Protein AF-A0A2E7YY83-F1 (afdb_monomer)

pLDDT: mean 86.6, std 9.54, range [56.62, 96.31]

Sequence (43 aa):
MSAGIHKLDFASSEDVRTPDKTRVETITVGNAKVARLTAQPGW

Mean predicted aligned error: 5.3 Å

Secondary structure (DSSP, 8-state):
----------TT-SEEE--TTEEEEEEEETTEEEEEEEE-S--

Foldseek 3Di:
DDPDDDDDDQVPFPDWDDDPFKIWTWDDDPPDIDIDIDGDDDD

Nearest PDB structures (foldseek):
  1wvl-assembly1_A  TM=5.917E-01  e=4.896E-01  Sulfolobus acidocaldarius
  8qpc-assembly1_AA  TM=6.475E-01  e=1.169E+00  Sulfolobus acidocaldarius
  5ejs-assembly1_A  TM=5.797E-01  e=6.400E-01  Dictyostelium discoideum
  8q2m-assembly1_AA  TM=6.427E-01  e=1.430E+00  Sulfolobus aci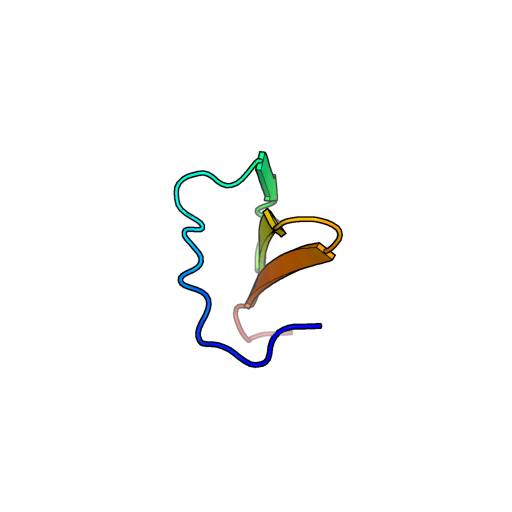docaldarius
  4cj2-assembly2_D  TM=6.065E-01  e=1.169E+00  Sulfolobus acidocaldarius

Structure (mmCIF, N/CA/C/O backbone):
data_AF-A0A2E7YY83-F1
#
_entry.id   AF-A0A2E7YY83-F1
#
loop_
_atom_site.group_PDB
_atom_site.id
_atom_site.type_symbol
_atom_site.label_atom_id
_atom_site.label_alt_id
_atom_site.label_comp_id
_atom_site.label_asym_id
_atom_site.label_entity_id
_atom_site.label_seq_id
_atom_site.pdbx_PDB_ins_code
_atom_site.Cartn_x
_atom_site.Cartn_y
_atom_site.Cartn_z
_atom_site.occupancy
_atom_site.B_iso_or_equiv
_atom_site.auth_seq_id
_atom_site.auth_comp_id
_atom_site.auth_asym_id
_atom_site.auth_atom_id
_atom_site.pdbx_PDB_model_num
ATOM 1 N N . MET A 1 1 ? 9.051 -11.055 -18.790 1.00 56.62 1 MET A N 1
ATOM 2 C CA . MET A 1 1 ? 9.159 -10.444 -17.448 1.00 56.62 1 MET A CA 1
ATOM 3 C C . MET A 1 1 ? 10.263 -11.194 -16.725 1.00 56.62 1 MET A C 1
ATOM 5 O O . MET A 1 1 ? 10.126 -12.402 -16.581 1.00 56.62 1 MET A O 1
ATOM 9 N N . S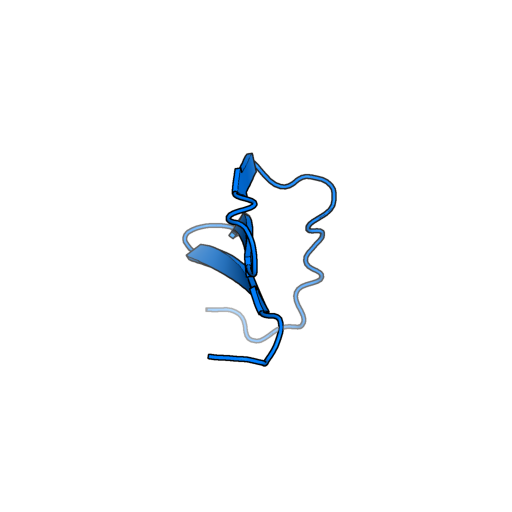ER A 1 2 ? 11.395 -10.565 -16.404 1.00 58.16 2 SER A N 1
ATOM 10 C CA . SER A 1 2 ? 12.470 -11.268 -15.694 1.00 58.16 2 SER A CA 1
ATOM 11 C C . SER A 1 2 ? 12.009 -11.558 -14.268 1.00 58.16 2 SER A C 1
ATOM 13 O O . SER A 1 2 ? 11.730 -10.626 -13.519 1.00 58.16 2 SER A O 1
ATOM 15 N N . ALA A 1 3 ? 11.908 -12.833 -13.902 1.00 65.38 3 ALA A N 1
ATOM 16 C CA . ALA A 1 3 ? 11.743 -13.219 -12.509 1.00 65.38 3 ALA A CA 1
ATOM 17 C C . ALA A 1 3 ? 13.028 -12.840 -11.752 1.00 65.38 3 ALA A C 1
ATOM 19 O O . ALA A 1 3 ? 14.114 -13.287 -12.116 1.00 65.38 3 ALA A O 1
ATOM 20 N N . GLY A 1 4 ? 12.916 -11.972 -10.747 1.00 75.38 4 GLY A N 1
ATOM 21 C CA . GLY A 1 4 ? 14.045 -11.458 -9.975 1.00 75.38 4 GLY A CA 1
ATOM 22 C C . GLY A 1 4 ? 13.584 -10.734 -8.712 1.00 75.38 4 GLY A C 1
ATOM 23 O O . GLY A 1 4 ? 12.403 -10.427 -8.554 1.00 75.38 4 GLY A O 1
ATOM 24 N N . ILE A 1 5 ? 14.515 -10.478 -7.792 1.00 80.00 5 ILE A N 1
ATOM 25 C CA . ILE A 1 5 ? 14.244 -9.701 -6.577 1.00 80.00 5 ILE A CA 1
ATOM 26 C C . ILE A 1 5 ? 14.382 -8.215 -6.915 1.00 80.00 5 ILE A C 1
ATOM 28 O O . ILE A 1 5 ? 15.443 -7.769 -7.349 1.00 80.00 5 ILE A O 1
ATOM 32 N N . HIS A 1 6 ? 13.322 -7.444 -6.679 1.00 78.31 6 HIS A N 1
ATOM 33 C CA . HIS A 1 6 ? 13.323 -5.992 -6.841 1.00 78.31 6 HIS A CA 1
ATOM 34 C C . HIS A 1 6 ? 13.388 -5.315 -5.471 1.00 78.31 6 HIS A C 1
ATOM 36 O O . HIS A 1 6 ? 12.512 -5.516 -4.630 1.00 78.31 6 HIS A O 1
ATOM 42 N N . LYS A 1 7 ? 14.419 -4.492 -5.246 1.00 85.50 7 LYS A N 1
ATOM 43 C CA . LYS A 1 7 ? 14.482 -3.611 -4.076 1.00 85.50 7 LYS A CA 1
ATOM 44 C C . LYS A 1 7 ? 13.676 -2.350 -4.377 1.00 85.50 7 LYS A C 1
ATOM 46 O O . LYS A 1 7 ? 14.015 -1.617 -5.301 1.00 85.50 7 LYS A O 1
ATOM 51 N N . LEU A 1 8 ? 12.623 -2.118 -3.600 1.00 89.19 8 LEU A N 1
ATOM 52 C CA . LEU A 1 8 ? 11.777 -0.933 -3.709 1.00 89.19 8 LEU A CA 1
ATOM 53 C C . LEU A 1 8 ? 12.118 0.041 -2.586 1.00 89.19 8 LEU A C 1
ATOM 55 O O . LEU A 1 8 ? 12.146 -0.355 -1.420 1.00 89.19 8 LEU A O 1
ATOM 59 N N . ASP A 1 9 ? 12.363 1.299 -2.939 1.00 87.56 9 ASP A N 1
ATOM 60 C CA . ASP A 1 9 ? 12.535 2.380 -1.976 1.00 87.56 9 ASP A CA 1
ATOM 61 C C . ASP A 1 9 ? 11.325 3.316 -2.035 1.00 87.56 9 ASP A C 1
ATOM 63 O O . ASP A 1 9 ? 11.046 3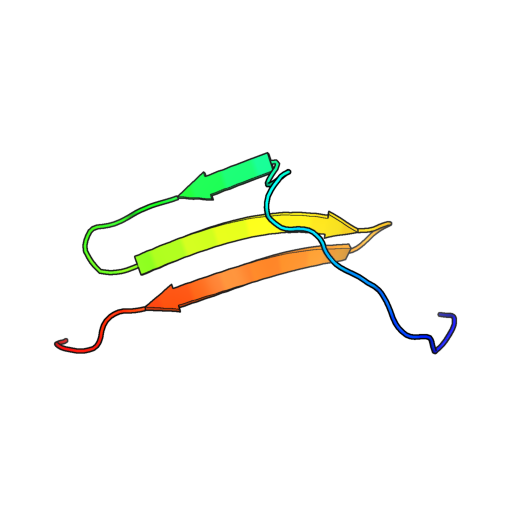.936 -3.057 1.00 87.56 9 ASP A O 1
ATOM 67 N N . PHE A 1 10 ? 10.585 3.385 -0.932 1.00 87.94 10 PHE A N 1
ATOM 68 C CA . PHE A 1 10 ? 9.422 4.261 -0.794 1.00 87.94 10 PHE A CA 1
ATOM 69 C C . PHE A 1 10 ? 9.784 5.613 -0.166 1.00 87.94 10 PHE A C 1
ATOM 71 O O . PHE A 1 10 ? 8.908 6.472 -0.065 1.00 87.94 10 PHE A O 1
ATOM 78 N N . ALA A 1 11 ? 11.038 5.831 0.252 1.00 83.94 11 ALA A N 1
ATOM 79 C CA . ALA A 1 11 ? 11.490 7.133 0.743 1.00 83.94 11 ALA A CA 1
ATOM 80 C C . ALA A 1 11 ? 11.458 8.201 -0.364 1.00 83.94 11 ALA A C 1
ATOM 82 O O . ALA A 1 11 ? 11.206 9.368 -0.083 1.00 83.94 11 ALA A O 1
ATOM 83 N N . SER A 1 12 ? 11.627 7.795 -1.625 1.00 79.19 12 SER A N 1
ATOM 84 C CA . SER A 1 12 ? 11.474 8.640 -2.813 1.00 79.19 12 SER A CA 1
ATOM 85 C C . SER A 1 12 ? 10.057 8.583 -3.405 1.00 79.19 12 SER A C 1
ATOM 87 O O . SER A 1 12 ? 9.905 8.621 -4.625 1.00 79.19 12 SER A O 1
ATOM 89 N N . SER A 1 13 ? 9.018 8.414 -2.575 1.00 82.81 13 SER A N 1
ATOM 90 C CA . SER A 1 13 ? 7.636 8.316 -3.069 1.00 82.81 13 SER A CA 1
ATOM 91 C C . SER A 1 13 ? 7.202 9.572 -3.814 1.00 82.81 13 SER A C 1
ATOM 93 O O . SER A 1 13 ? 7.345 10.687 -3.319 1.00 82.81 13 SER A O 1
ATOM 95 N N . GLU A 1 14 ? 6.615 9.356 -4.987 1.00 81.69 14 GLU A N 1
ATOM 96 C CA . GLU A 1 14 ? 6.129 10.413 -5.878 1.00 81.69 14 GLU A CA 1
ATOM 97 C C . GLU A 1 14 ? 4.784 10.975 -5.392 1.00 81.69 14 GLU A C 1
ATOM 99 O O . GLU A 1 14 ? 4.488 12.150 -5.589 1.00 81.69 14 GLU A O 1
ATOM 104 N N . ASP A 1 15 ? 3.975 10.133 -4.740 1.00 85.25 15 ASP A N 1
ATOM 105 C CA . ASP A 1 15 ? 2.675 10.495 -4.170 1.00 85.25 15 ASP A CA 1
ATOM 106 C C . ASP A 1 15 ? 2.535 9.893 -2.772 1.00 85.25 15 ASP A C 1
ATOM 108 O O . ASP A 1 15 ? 2.590 8.669 -2.598 1.00 85.25 15 ASP A O 1
ATOM 112 N N . VAL A 1 16 ? 2.341 10.768 -1.786 1.00 92.81 16 VAL A N 1
ATOM 113 C CA . VAL A 1 16 ? 2.112 10.413 -0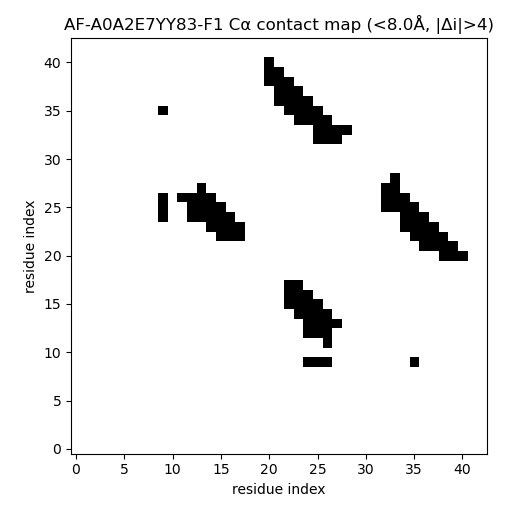.386 1.00 92.81 16 VAL A CA 1
ATOM 114 C C . VAL A 1 16 ? 0.794 11.032 0.053 1.00 92.81 16 VAL A C 1
ATOM 116 O O . VAL A 1 16 ? 0.659 12.250 0.136 1.00 92.81 16 VAL A O 1
ATOM 119 N N . ARG A 1 17 ? -0.176 10.180 0.381 1.00 91.81 17 ARG A N 1
ATOM 120 C CA . ARG A 1 17 ? -1.490 10.575 0.896 1.00 91.81 17 ARG A CA 1
ATOM 121 C C . ARG A 1 17 ? -1.647 10.070 2.323 1.00 91.81 17 ARG A C 1
ATOM 123 O O . ARG A 1 17 ? -1.448 8.887 2.590 1.00 91.81 17 ARG A O 1
ATOM 130 N N . THR A 1 18 ? -2.034 10.955 3.235 1.00 92.00 18 THR A N 1
ATOM 131 C CA . THR A 1 18 ? -2.182 10.647 4.668 1.00 92.00 18 THR A CA 1
ATOM 132 C C . THR A 1 18 ? -3.571 11.018 5.209 1.00 92.00 18 THR A C 1
ATOM 134 O O . THR A 1 18 ? -3.677 11.965 5.990 1.00 92.00 18 THR A O 1
ATOM 137 N N . PRO A 1 19 ? -4.657 10.336 4.790 1.00 87.69 19 PRO A N 1
ATOM 138 C CA . PRO A 1 19 ? -5.945 10.444 5.479 1.00 87.69 19 PRO A CA 1
ATOM 139 C C . PRO A 1 19 ? -5.851 9.969 6.939 1.00 87.69 19 PRO A C 1
ATOM 141 O O . PRO A 1 19 ? -4.971 9.188 7.274 1.00 87.69 19 PRO A O 1
ATOM 144 N N . ASP A 1 20 ? -6.793 10.377 7.790 1.00 91.81 20 ASP A N 1
ATOM 145 C CA . ASP A 1 20 ? -6.745 10.217 9.258 1.00 91.81 20 ASP A CA 1
ATOM 146 C C . ASP A 1 20 ? -6.192 8.865 9.768 1.00 91.81 20 ASP A C 1
ATOM 148 O O . ASP A 1 20 ? -5.239 8.820 10.541 1.00 91.81 20 ASP A O 1
ATOM 152 N N . LYS A 1 21 ? -6.722 7.744 9.264 1.00 92.69 21 LYS A N 1
ATOM 153 C CA . LYS A 1 21 ? -6.336 6.387 9.7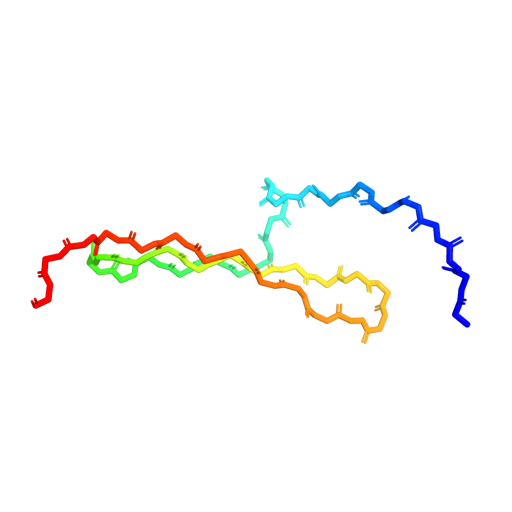00 1.00 92.69 21 LYS A CA 1
ATOM 154 C C . LYS A 1 2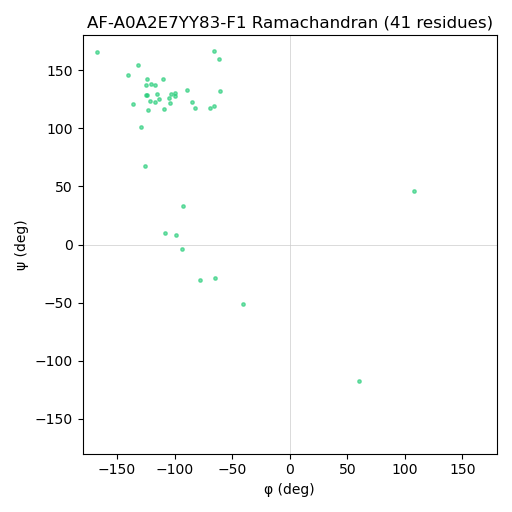1 ? -5.523 5.602 8.676 1.00 92.69 21 LYS A C 1
ATOM 156 O O . LYS A 1 21 ? -5.324 4.396 8.833 1.00 92.69 21 LYS A O 1
ATOM 161 N N . THR A 1 22 ? -5.072 6.242 7.603 1.00 93.31 22 THR A N 1
ATOM 162 C CA . THR A 1 22 ? -4.406 5.546 6.496 1.00 93.31 22 THR A CA 1
ATOM 163 C C . THR A 1 22 ? -3.231 6.336 5.954 1.00 93.31 22 THR A C 1
ATOM 165 O O . THR A 1 22 ? -3.272 7.554 5.843 1.00 93.31 22 THR A O 1
ATOM 168 N N . ARG A 1 23 ? -2.197 5.634 5.515 1.00 94.38 23 ARG A N 1
ATOM 169 C CA . ARG A 1 23 ? -1.114 6.203 4.723 1.00 94.38 23 ARG A CA 1
ATOM 170 C C . ARG A 1 23 ? -0.977 5.403 3.443 1.00 94.38 23 ARG A C 1
ATOM 172 O O . ARG A 1 23 ? -0.890 4.178 3.482 1.00 94.38 23 ARG A O 1
ATOM 179 N N . VAL A 1 24 ? -0.967 6.114 2.327 1.00 95.00 24 VAL A N 1
ATOM 180 C CA . VAL A 1 24 ? -0.795 5.552 0.993 1.00 95.00 24 VAL A CA 1
ATOM 181 C C . VAL A 1 24 ? 0.419 6.200 0.360 1.00 95.00 24 VAL A C 1
ATOM 183 O O . VAL A 1 24 ? 0.486 7.420 0.246 1.00 95.00 24 VAL A O 1
ATOM 186 N N . GLU A 1 25 ? 1.368 5.376 -0.054 1.00 96.31 25 GLU A N 1
ATOM 187 C CA . GLU A 1 25 ? 2.596 5.800 -0.721 1.00 96.31 25 GLU A CA 1
ATOM 188 C C . GLU A 1 25 ? 2.684 5.073 -2.054 1.00 96.31 25 GLU A C 1
ATOM 190 O O . GLU A 1 25 ? 2.528 3.849 -2.091 1.00 96.31 25 GLU A O 1
ATOM 195 N N . THR A 1 26 ? 2.900 5.800 -3.149 1.00 94.88 26 THR A N 1
ATOM 196 C CA . THR A 1 26 ? 3.040 5.179 -4.471 1.00 94.88 26 THR A CA 1
ATOM 197 C C . THR A 1 26 ? 4.344 5.558 -5.152 1.00 94.88 26 THR A C 1
ATOM 199 O O . THR A 1 26 ? 4.808 6.695 -5.054 1.00 94.88 26 THR A O 1
ATOM 202 N N . ILE A 1 27 ? 4.911 4.575 -5.847 1.00 93.94 27 ILE A N 1
ATOM 203 C CA . ILE A 1 27 ? 6.096 4.705 -6.693 1.00 93.94 27 ILE A CA 1
ATOM 204 C C . ILE A 1 27 ? 5.830 4.054 -8.047 1.00 93.94 27 ILE A C 1
ATOM 206 O O . ILE A 1 27 ? 5.029 3.116 -8.164 1.00 93.94 27 ILE A O 1
ATOM 210 N N . THR A 1 28 ? 6.547 4.520 -9.059 1.00 91.75 28 THR A N 1
ATOM 211 C CA . THR A 1 28 ? 6.577 3.899 -10.380 1.00 91.75 28 THR A CA 1
ATOM 212 C C . THR A 1 28 ? 7.839 3.047 -10.523 1.00 91.75 28 THR A C 1
ATOM 214 O O . THR A 1 28 ? 8.945 3.494 -10.233 1.00 91.75 28 THR A O 1
ATOM 217 N N . VAL A 1 29 ? 7.689 1.795 -10.960 1.00 88.31 29 VAL A N 1
ATOM 218 C CA . VAL A 1 29 ? 8.789 0.840 -11.155 1.00 88.31 29 VAL A CA 1
ATOM 219 C C . VAL A 1 29 ? 8.670 0.247 -12.554 1.00 88.31 29 VAL A C 1
ATOM 221 O O . VAL A 1 29 ? 7.846 -0.632 -12.809 1.00 88.31 29 VAL A O 1
ATOM 224 N N . GLY A 1 30 ? 9.486 0.743 -13.487 1.00 86.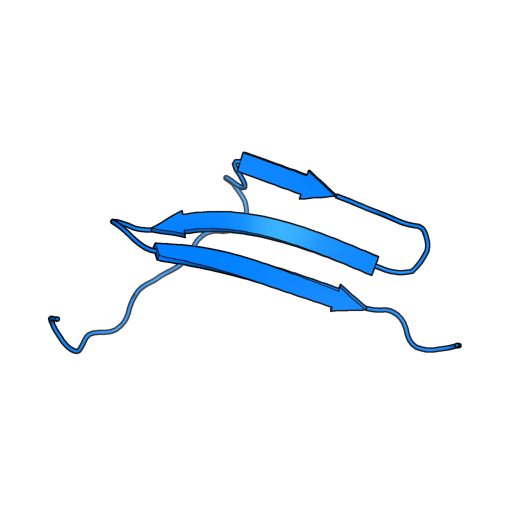69 30 GLY A N 1
ATOM 225 C CA . GLY A 1 30 ? 9.373 0.375 -14.899 1.00 86.69 30 GLY A CA 1
ATOM 226 C C . GLY A 1 30 ? 8.002 0.763 -15.458 1.00 86.69 30 GLY A C 1
ATOM 227 O O . GLY A 1 30 ? 7.656 1.938 -15.487 1.00 86.69 30 GLY A O 1
ATOM 228 N N . ASN A 1 31 ? 7.216 -0.225 -15.887 1.00 89.19 31 ASN A N 1
ATOM 229 C CA . ASN A 1 31 ? 5.849 -0.036 -16.384 1.00 89.19 31 ASN A CA 1
ATOM 230 C C . ASN A 1 31 ? 4.760 -0.342 -15.336 1.00 89.19 31 ASN A C 1
ATOM 232 O O . ASN A 1 31 ? 3.581 -0.391 -15.686 1.00 89.19 31 ASN A O 1
ATOM 236 N N . ALA A 1 32 ? 5.135 -0.582 -14.078 1.00 88.88 32 ALA A N 1
ATOM 237 C CA . ALA A 1 32 ? 4.210 -0.902 -13.000 1.00 88.88 32 ALA A CA 1
ATOM 238 C C . ALA A 1 32 ? 4.111 0.249 -11.996 1.00 88.88 32 ALA A C 1
ATOM 240 O O . ALA A 1 32 ? 5.114 0.868 -11.641 1.00 88.88 32 ALA A O 1
ATOM 241 N N . LYS A 1 33 ? 2.903 0.494 -11.482 1.00 92.44 33 LYS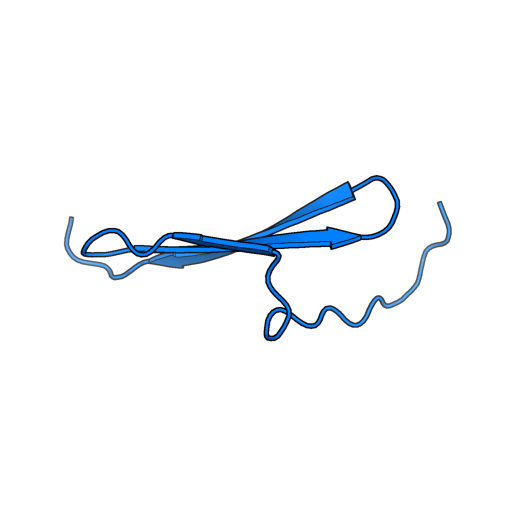 A N 1
ATOM 242 C CA . LYS A 1 33 ? 2.693 1.360 -10.320 1.00 92.44 33 LYS 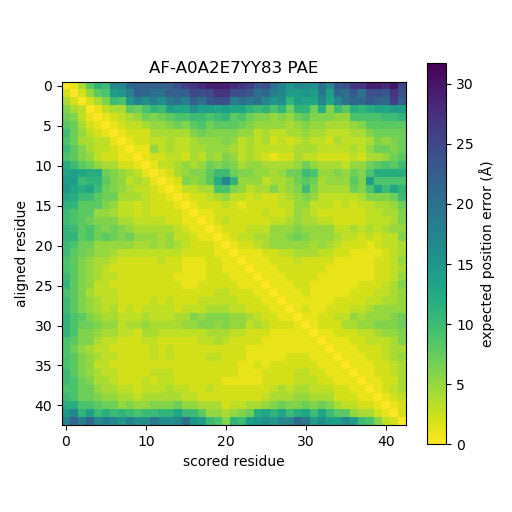A CA 1
ATOM 243 C C . LYS A 1 33 ? 2.527 0.493 -9.079 1.00 92.44 33 LYS A C 1
ATOM 245 O O . LYS A 1 33 ? 1.708 -0.424 -9.078 1.00 92.44 33 LYS A O 1
ATOM 250 N N . VAL A 1 34 ? 3.303 0.773 -8.037 1.00 93.19 34 VAL A N 1
ATOM 251 C CA . VAL A 1 34 ? 3.305 0.004 -6.787 1.00 93.19 34 VAL A CA 1
ATOM 252 C C . VAL A 1 34 ? 2.858 0.905 -5.646 1.00 93.19 34 VAL A C 1
ATOM 254 O O . VAL A 1 34 ? 3.274 2.060 -5.565 1.00 93.19 34 VAL A O 1
ATOM 257 N N . ALA A 1 35 ? 2.009 0.380 -4.762 1.00 93.94 35 ALA A N 1
ATOM 258 C CA . ALA A 1 35 ? 1.504 1.097 -3.598 1.00 93.94 35 ALA A CA 1
ATOM 259 C C . ALA A 1 35 ? 1.879 0.382 -2.293 1.00 93.94 35 ALA A C 1
ATOM 261 O O . ALA A 1 35 ? 1.742 -0.837 -2.190 1.00 93.94 35 ALA A O 1
ATOM 262 N N . ARG A 1 36 ? 2.294 1.155 -1.285 1.00 94.00 36 ARG A N 1
ATOM 263 C CA . ARG A 1 36 ? 2.390 0.733 0.115 1.00 94.00 36 ARG A CA 1
ATOM 264 C C . ARG A 1 36 ? 1.237 1.357 0.892 1.00 94.00 36 ARG A C 1
ATOM 266 O O . ARG A 1 36 ? 1.034 2.569 0.844 1.00 94.00 36 ARG A O 1
ATOM 273 N N . LEU A 1 37 ? 0.482 0.508 1.584 1.00 94.44 37 LEU A N 1
ATOM 274 C CA . LEU A 1 37 ? -0.690 0.885 2.365 1.00 94.44 37 LEU A CA 1
ATOM 275 C C . LEU A 1 37 ? -0.436 0.562 3.833 1.00 94.44 37 LEU A C 1
ATOM 277 O O . LEU A 1 37 ? -0.199 -0.594 4.181 1.00 94.44 37 LEU A O 1
ATOM 281 N N . THR A 1 38 ? -0.530 1.575 4.685 1.00 94.56 38 THR A N 1
ATOM 282 C CA . THR A 1 38 ? -0.567 1.407 6.138 1.00 94.56 38 THR A CA 1
ATOM 283 C C . THR A 1 38 ? -1.941 1.842 6.617 1.00 94.56 38 THR A C 1
ATOM 285 O O . THR A 1 38 ? -2.362 2.960 6.329 1.00 94.56 38 THR A O 1
ATOM 288 N N . ALA A 1 39 ? -2.641 0.977 7.344 1.00 93.75 39 ALA A N 1
ATOM 289 C CA . ALA A 1 39 ? -3.955 1.272 7.901 1.00 93.75 39 ALA A CA 1
ATOM 290 C C . ALA A 1 39 ? -3.943 1.048 9.412 1.00 93.75 39 ALA A C 1
ATOM 292 O O . ALA A 1 39 ? -3.383 0.062 9.895 1.00 93.75 39 ALA A O 1
ATOM 293 N N . GLN A 1 40 ? -4.560 1.966 10.149 1.00 93.75 40 GLN A N 1
ATOM 294 C CA . GLN A 1 40 ? -4.804 1.803 11.573 1.00 93.75 40 GLN A CA 1
ATOM 295 C C . GLN A 1 40 ? -6.157 1.100 11.776 1.00 93.75 40 GLN A C 1
ATOM 297 O O . GLN A 1 40 ? -7.142 1.480 11.136 1.00 93.75 40 GLN A O 1
ATOM 302 N N . PRO A 1 41 ? -6.231 0.071 12.637 1.00 86.69 41 PRO A N 1
ATOM 303 C CA . PRO A 1 41 ? -7.498 -0.558 13.003 1.00 86.69 41 PRO A CA 1
ATOM 304 C C . PRO A 1 41 ? -8.401 0.411 13.791 1.00 86.69 41 PRO A C 1
ATOM 306 O O . PRO A 1 41 ? -7.947 1.448 14.269 1.00 86.69 41 PRO A O 1
ATOM 309 N N . GLY A 1 42 ? -9.682 0.063 13.953 1.00 81.00 42 GLY A N 1
ATOM 310 C CA . GLY A 1 42 ? -10.660 0.885 14.687 1.00 81.00 42 GLY A CA 1
ATOM 311 C C . GLY A 1 42 ? -11.684 1.573 13.784 1.00 81.00 42 GLY A C 1
ATOM 312 O O . GLY A 1 42 ? -11.915 2.778 13.908 1.00 81.00 42 GLY A O 1
ATOM 313 N N . TRP A 1 43 ? -12.222 0.803 12.846 1.00 67.56 43 TRP A N 1
ATOM 314 C CA . TRP A 1 43 ? -13.381 1.102 12.012 1.00 67.56 43 TRP A CA 1
ATOM 315 C C . TRP A 1 43 ? -14.627 0.545 12.697 1.00 67.56 43 TRP A C 1
ATOM 317 O O . TRP A 1 43 ? -14.492 -0.498 13.379 1.00 67.56 43 TRP A O 1
#

Radius of gyration: 12.79 Å; Cα contacts (8 Å, |Δi|>4): 53; chains: 1; bounding box: 28×24×32 Å

Solvent-accessible surface area (backbone atoms only — not comparable to full-atom values): 3003 Å² total; per-residue (Å²): 131,85,90,74,90,79,89,81,72,71,90,76,42,81,43,79,47,73,57,98,54,36,38,41,36,32,43,78,55,91,95,42,79,49,74,51,78,48,73,60,86,89,128